Protein AF-A0A5B6YSL6-F1 (afdb_monomer_lite)

Organism: Davidia involucrata (NCBI:txid16924)

Foldseek 3Di:
DVLVVVLVVLLVVLQVLLVLLQPPVSLVVLLPDLCNLLVLLVQQPPRALSSNLSSLSSLLSNLVNDVVSLLSNQVSVSLVSLVVQLVDPHDPSSVVSSVSSCVSSVVVHDPVVPPDDDPPPDPPPDDD

Radius of gyration: 18.67 Å; chains: 1; bounding box: 75×23×36 Å

Structure (mmCIF, N/CA/C/O backbone):
data_AF-A0A5B6YSL6-F1
#
_entry.id   AF-A0A5B6YSL6-F1
#
loop_
_atom_site.group_PDB
_atom_site.id
_atom_site.type_symbol
_atom_site.label_atom_id
_atom_site.label_alt_id
_atom_site.label_comp_id
_atom_site.label_asym_id
_atom_site.label_entity_id
_atom_site.label_seq_id
_atom_site.pdbx_PDB_ins_code
_atom_site.Cartn_x
_atom_site.Cartn_y
_atom_site.Cartn_z
_atom_site.occupancy
_atom_site.B_iso_or_equiv
_atom_site.auth_seq_id
_atom_site.auth_comp_id
_atom_site.auth_asym_id
_atom_site.auth_atom_id
_atom_site.pdbx_PDB_model_num
ATOM 1 N N . ARG A 1 1 ? 12.411 -2.435 22.803 1.00 59.59 1 ARG A N 1
ATOM 2 C CA . ARG A 1 1 ? 13.733 -2.070 22.230 1.00 59.59 1 ARG A CA 1
ATOM 3 C C . ARG A 1 1 ? 13.987 -2.794 20.910 1.00 59.59 1 ARG A C 1
ATOM 5 O O . ARG A 1 1 ? 13.948 -2.109 19.908 1.00 59.59 1 ARG A O 1
ATOM 12 N N . LEU A 1 2 ? 14.179 -4.123 20.851 1.00 63.88 2 LEU A N 1
ATOM 13 C CA .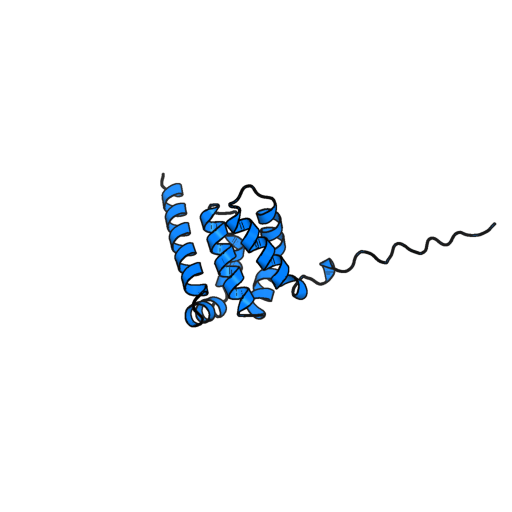 LEU A 1 2 ? 14.409 -4.837 19.571 1.00 63.88 2 LEU A CA 1
ATOM 14 C C . LEU A 1 2 ? 13.249 -4.687 18.566 1.00 63.88 2 LEU A C 1
ATOM 16 O O . LEU A 1 2 ? 13.472 -4.226 17.454 1.00 63.88 2 LEU A O 1
ATOM 20 N N . ALA A 1 3 ? 12.009 -4.937 18.998 1.00 69.38 3 ALA A N 1
ATOM 21 C CA . ALA A 1 3 ? 10.822 -4.776 18.148 1.00 69.38 3 ALA A CA 1
ATOM 22 C C . ALA A 1 3 ? 10.602 -3.331 17.646 1.00 69.38 3 ALA A C 1
ATOM 24 O O . ALA A 1 3 ? 9.990 -3.118 16.604 1.00 69.38 3 ALA A O 1
ATOM 25 N N . ASP A 1 4 ? 11.103 -2.323 18.368 1.00 71.25 4 ASP A N 1
ATOM 26 C CA . ASP A 1 4 ? 10.991 -0.918 17.956 1.00 71.25 4 ASP A CA 1
ATOM 27 C C . ASP A 1 4 ? 11.994 -0.581 16.841 1.00 71.25 4 ASP A C 1
ATOM 29 O O . ASP A 1 4 ? 11.682 0.201 15.941 1.00 71.25 4 ASP A O 1
ATOM 33 N N . PHE A 1 5 ? 13.179 -1.205 16.862 1.00 69.38 5 PHE A N 1
ATOM 34 C CA . PHE A 1 5 ? 14.165 -1.087 15.784 1.00 69.38 5 PHE A CA 1
ATOM 35 C C . PHE A 1 5 ? 13.670 -1.764 14.503 1.00 69.38 5 PHE A C 1
ATOM 37 O O . PHE A 1 5 ? 13.728 -1.150 13.442 1.00 69.38 5 PHE A O 1
ATOM 44 N N . GLU A 1 6 ? 13.079 -2.958 14.611 1.00 79.31 6 GLU A N 1
ATOM 45 C CA . GLU A 1 6 ? 12.487 -3.667 13.467 1.00 79.31 6 GLU A CA 1
ATOM 46 C C . GLU A 1 6 ? 11.358 -2.860 12.807 1.00 79.31 6 GLU A C 1
ATOM 48 O O . GLU A 1 6 ? 11.272 -2.794 11.579 1.00 79.31 6 GLU A O 1
ATOM 53 N N . LYS A 1 7 ? 10.528 -2.170 13.604 1.00 86.31 7 LYS A N 1
ATOM 54 C CA . LYS A 1 7 ? 9.517 -1.236 13.082 1.00 86.31 7 LYS A CA 1
ATOM 55 C C . LYS A 1 7 ? 10.150 -0.070 12.327 1.00 86.31 7 LYS A C 1
ATOM 57 O O . LYS A 1 7 ? 9.699 0.246 11.231 1.00 86.31 7 LYS A O 1
ATOM 62 N N . CYS A 1 8 ? 11.197 0.549 12.875 1.00 90.75 8 CYS A N 1
ATOM 63 C CA . CYS A 1 8 ? 11.896 1.647 12.201 1.00 90.75 8 CYS A CA 1
ATOM 64 C C . CYS A 1 8 ? 12.514 1.208 10.866 1.00 90.75 8 CYS A C 1
ATOM 66 O O . CYS A 1 8 ? 12.485 1.959 9.891 1.00 90.75 8 CYS A O 1
ATOM 68 N N . ASP A 1 9 ? 13.069 0.002 10.804 1.00 93.50 9 ASP A N 1
ATOM 69 C CA . ASP A 1 9 ? 13.676 -0.518 9.580 1.00 93.50 9 ASP A CA 1
ATOM 70 C C . ASP A 1 9 ? 12.617 -0.867 8.534 1.00 93.50 9 ASP A C 1
ATOM 72 O O . ASP A 1 9 ? 12.769 -0.507 7.364 1.00 93.50 9 ASP A O 1
ATOM 76 N N . ALA A 1 10 ? 11.491 -1.448 8.957 1.00 94.12 10 ALA A N 1
ATOM 77 C CA . ALA A 1 10 ? 10.339 -1.653 8.086 1.00 94.12 10 ALA A CA 1
ATOM 78 C C . ALA A 1 10 ? 9.780 -0.324 7.549 1.00 94.12 10 ALA A C 1
ATOM 80 O O . ALA A 1 10 ? 9.485 -0.220 6.359 1.00 94.12 10 ALA A O 1
ATOM 81 N N . GLU A 1 11 ? 9.681 0.716 8.385 1.00 95.50 11 GLU A N 1
ATOM 82 C CA . GLU A 1 11 ? 9.268 2.057 7.955 1.00 95.50 11 GLU A CA 1
ATOM 83 C C . GLU A 1 11 ? 10.194 2.621 6.873 1.00 95.50 11 GLU A C 1
ATOM 85 O O . GLU A 1 11 ? 9.712 3.101 5.848 1.00 95.50 11 GLU A O 1
ATOM 90 N N . ARG A 1 12 ? 11.517 2.538 7.062 1.00 96.81 12 ARG A N 1
ATOM 91 C CA . ARG A 1 12 ? 12.505 3.024 6.080 1.00 96.81 12 ARG A CA 1
ATOM 92 C C . ARG A 1 12 ? 12.455 2.238 4.774 1.00 96.81 12 ARG A C 1
ATOM 94 O O . ARG A 1 12 ? 12.526 2.832 3.694 1.00 96.81 12 ARG A O 1
ATOM 101 N N . ALA A 1 13 ? 12.313 0.917 4.864 1.00 96.94 13 ALA A N 1
ATOM 102 C CA . ALA A 1 13 ? 12.164 0.058 3.699 1.00 96.94 13 ALA A CA 1
ATOM 103 C C . ALA A 1 13 ? 10.899 0.432 2.910 1.00 96.94 13 ALA A C 1
ATOM 105 O O . ALA A 1 13 ? 10.977 0.680 1.708 1.00 96.94 13 ALA A O 1
ATOM 106 N N . LEU A 1 14 ? 9.754 0.569 3.586 1.00 97.50 14 LEU A N 1
ATOM 107 C CA . LEU A 1 14 ? 8.483 0.925 2.949 1.00 97.50 14 LEU A CA 1
ATOM 108 C C . LEU A 1 14 ? 8.489 2.339 2.373 1.00 97.50 14 LEU A C 1
ATOM 110 O O . LEU A 1 14 ? 7.963 2.542 1.281 1.00 97.50 14 LEU A O 1
ATOM 114 N N . ALA A 1 15 ? 9.124 3.298 3.050 1.00 97.81 15 ALA A N 1
ATOM 115 C CA . ALA A 1 15 ? 9.323 4.636 2.505 1.00 97.81 15 ALA A CA 1
ATOM 116 C C . ALA A 1 15 ? 10.090 4.572 1.177 1.00 97.81 15 ALA A C 1
ATOM 118 O O . ALA A 1 15 ? 9.686 5.183 0.191 1.00 97.81 15 ALA A O 1
ATOM 119 N N . THR A 1 16 ? 11.160 3.777 1.119 1.00 98.12 16 THR A N 1
ATOM 120 C CA . THR A 1 16 ? 11.953 3.591 -0.105 1.00 98.12 16 THR A CA 1
ATOM 121 C C . THR A 1 16 ? 11.133 2.922 -1.211 1.00 98.12 16 THR A C 1
ATOM 123 O O . THR A 1 16 ? 11.165 3.375 -2.354 1.00 98.12 16 THR A O 1
ATOM 126 N N . VAL A 1 17 ? 10.344 1.894 -0.880 1.00 97.56 17 VAL A N 1
ATOM 127 C CA . VAL A 1 17 ? 9.432 1.236 -1.830 1.00 97.56 17 VAL A CA 1
ATOM 128 C C . VAL A 1 17 ? 8.407 2.225 -2.389 1.00 97.56 17 VAL A C 1
ATOM 130 O O . VAL A 1 17 ? 8.235 2.281 -3.606 1.00 97.56 17 VAL A O 1
ATOM 133 N N . GLU A 1 18 ? 7.767 3.046 -1.548 1.00 97.75 18 GLU A N 1
ATOM 134 C CA . GLU A 1 18 ? 6.841 4.087 -2.016 1.00 97.75 18 GLU A CA 1
ATOM 135 C C . GLU A 1 18 ? 7.546 5.061 -2.968 1.00 97.75 18 GLU A C 1
ATOM 137 O O . GLU A 1 18 ? 7.020 5.362 -4.040 1.00 97.75 18 GLU A O 1
ATOM 142 N N . LEU A 1 19 ? 8.743 5.541 -2.609 1.00 98.06 19 LEU A N 1
ATOM 143 C CA . LEU A 1 19 ? 9.517 6.453 -3.452 1.00 98.06 19 LEU A CA 1
ATOM 144 C C . LEU A 1 19 ? 9.793 5.854 -4.836 1.00 98.06 19 LEU A C 1
ATOM 146 O O . LEU A 1 19 ? 9.570 6.531 -5.839 1.00 98.06 19 LEU A O 1
ATOM 150 N N . LEU A 1 20 ? 10.227 4.594 -4.891 1.00 97.94 20 LEU A N 1
ATOM 151 C CA . LEU A 1 20 ? 10.511 3.890 -6.141 1.00 97.94 20 LEU A CA 1
ATOM 152 C C . LEU A 1 20 ? 9.243 3.633 -6.965 1.00 97.94 20 LEU A C 1
ATOM 154 O O . LEU A 1 20 ? 9.280 3.774 -8.185 1.00 97.94 20 LEU A O 1
ATOM 158 N N . CYS A 1 21 ? 8.110 3.331 -6.324 1.00 97.38 21 CYS A N 1
ATOM 159 C CA . CYS A 1 21 ? 6.828 3.148 -7.013 1.00 97.38 21 CYS A CA 1
ATOM 160 C C . CYS A 1 21 ? 6.303 4.438 -7.667 1.00 97.38 21 CYS A C 1
ATOM 162 O O . CYS A 1 21 ? 5.470 4.365 -8.565 1.00 97.38 21 CYS A O 1
ATOM 164 N N . ARG A 1 22 ? 6.788 5.622 -7.267 1.00 95.81 22 ARG A N 1
ATOM 165 C CA . ARG A 1 22 ? 6.454 6.893 -7.940 1.00 95.81 22 ARG A CA 1
ATOM 166 C C . ARG A 1 22 ? 7.258 7.136 -9.219 1.00 95.81 22 ARG A C 1
ATOM 168 O O . ARG A 1 22 ? 6.937 8.053 -9.970 1.00 95.81 22 ARG A O 1
ATOM 175 N N . ILE A 1 23 ? 8.293 6.338 -9.471 1.00 97.06 23 ILE A N 1
ATOM 176 C CA . ILE A 1 23 ? 9.096 6.392 -10.694 1.00 97.06 23 ILE A CA 1
ATOM 177 C C . ILE A 1 23 ? 8.542 5.339 -11.664 1.00 97.06 23 ILE A C 1
ATOM 179 O O . ILE A 1 23 ? 8.387 4.193 -11.248 1.00 97.06 23 ILE A O 1
ATOM 183 N N . PRO A 1 24 ? 8.284 5.652 -12.951 1.00 95.06 24 PRO A N 1
ATOM 184 C CA . PRO A 1 24 ? 7.683 4.694 -13.885 1.00 95.06 24 PRO A CA 1
ATOM 185 C C . PRO A 1 24 ? 8.421 3.349 -13.979 1.00 95.06 24 PRO A C 1
ATOM 187 O O . PRO A 1 24 ? 7.788 2.297 -13.949 1.00 95.06 24 PRO A O 1
ATOM 190 N N . SER A 1 25 ? 9.758 3.368 -14.027 1.00 96.19 25 SER A N 1
ATOM 191 C CA . SER A 1 25 ? 10.578 2.150 -14.068 1.00 96.19 25 SER A CA 1
ATOM 192 C C . SER A 1 25 ? 10.507 1.346 -12.768 1.00 96.19 25 SER A C 1
ATOM 194 O O . SER A 1 25 ? 10.364 0.127 -12.813 1.00 96.19 25 SER A O 1
ATOM 196 N N . GLY A 1 26 ? 10.553 2.012 -11.612 1.00 95.19 26 GLY A N 1
ATOM 197 C CA . GLY A 1 26 ? 10.404 1.355 -10.313 1.00 95.19 26 GLY A CA 1
ATOM 198 C C . GLY A 1 26 ? 9.010 0.751 -10.146 1.00 95.19 26 GLY A C 1
ATOM 199 O O . GLY A 1 26 ? 8.882 -0.414 -9.779 1.00 95.19 26 GLY A O 1
ATOM 200 N N . CYS A 1 27 ? 7.973 1.507 -10.506 1.00 96.38 27 CYS A N 1
ATOM 201 C CA . CYS A 1 27 ? 6.588 1.048 -10.511 1.00 96.38 27 CYS A CA 1
ATOM 202 C C . CYS A 1 27 ? 6.410 -0.212 -11.366 1.00 96.38 27 CYS A C 1
ATOM 204 O O . CYS A 1 27 ? 5.821 -1.182 -10.900 1.00 96.38 27 CYS A O 1
ATOM 206 N N . ALA A 1 28 ? 6.984 -0.240 -12.574 1.00 95.62 28 ALA A N 1
ATOM 207 C CA . ALA A 1 28 ? 6.921 -1.404 -13.454 1.00 95.62 28 ALA A CA 1
ATOM 208 C C . ALA A 1 28 ? 7.570 -2.653 -12.830 1.00 95.62 28 ALA A C 1
ATOM 210 O O . ALA A 1 28 ? 6.984 -3.733 -12.880 1.00 95.62 28 ALA A O 1
ATOM 211 N N . VAL A 1 29 ? 8.740 -2.511 -12.195 1.00 96.56 29 VAL A N 1
ATOM 212 C CA . VAL A 1 29 ? 9.426 -3.626 -11.515 1.00 96.56 29 VAL A CA 1
ATOM 213 C C . VAL A 1 29 ? 8.586 -4.169 -10.358 1.00 96.56 29 VAL A C 1
ATOM 215 O O . VAL A 1 29 ? 8.399 -5.379 -10.237 1.00 96.56 29 VAL A O 1
ATOM 218 N N . PHE A 1 30 ? 8.036 -3.284 -9.528 1.00 96.56 30 PHE A N 1
ATOM 219 C CA . PHE A 1 30 ? 7.204 -3.680 -8.394 1.00 96.56 30 PHE A CA 1
ATOM 220 C C . PHE A 1 30 ? 5.870 -4.298 -8.829 1.00 96.56 30 PHE A C 1
ATOM 222 O O . PHE A 1 30 ? 5.447 -5.287 -8.230 1.00 96.56 30 PHE A O 1
ATOM 229 N N . ALA A 1 31 ? 5.241 -3.769 -9.882 1.00 95.44 31 ALA A N 1
ATOM 230 C CA . ALA A 1 31 ? 4.001 -4.299 -10.446 1.00 95.44 31 ALA A CA 1
ATOM 231 C C . ALA A 1 31 ? 4.188 -5.670 -11.117 1.00 95.44 31 ALA A C 1
ATOM 233 O O . ALA A 1 31 ? 3.259 -6.471 -11.120 1.00 95.44 31 ALA A O 1
ATOM 234 N N . ALA A 1 32 ? 5.375 -5.956 -11.662 1.00 95.06 32 ALA A N 1
ATOM 235 C CA . ALA A 1 32 ? 5.690 -7.251 -12.265 1.00 95.06 32 ALA A CA 1
ATOM 236 C C . ALA A 1 32 ? 5.928 -8.363 -11.226 1.00 95.06 32 ALA A C 1
ATOM 238 O O . ALA A 1 32 ? 5.805 -9.546 -11.542 1.00 95.06 32 ALA A O 1
ATOM 239 N N . HIS A 1 33 ? 6.282 -8.008 -9.989 1.00 95.81 33 HIS A N 1
ATOM 240 C CA . HIS A 1 33 ? 6.586 -8.985 -8.951 1.00 95.81 33 HIS A CA 1
ATOM 241 C C . HIS A 1 33 ? 5.315 -9.424 -8.205 1.00 95.81 33 HIS A C 1
ATOM 243 O O . HIS A 1 33 ? 4.713 -8.651 -7.457 1.00 95.81 33 HIS A O 1
ATOM 249 N N . ALA A 1 34 ? 4.947 -10.701 -8.352 1.00 93.06 34 ALA A N 1
ATOM 250 C CA . ALA A 1 34 ? 3.663 -11.263 -7.908 1.00 93.06 34 ALA A CA 1
ATOM 251 C C . ALA A 1 34 ? 3.330 -11.047 -6.418 1.00 93.06 34 ALA A C 1
ATOM 253 O O . ALA A 1 34 ? 2.164 -10.960 -6.044 1.00 93.06 34 ALA A O 1
ATOM 254 N N . LEU A 1 35 ? 4.341 -10.950 -5.548 1.00 95.31 35 LEU A N 1
ATOM 255 C CA . LEU A 1 35 ? 4.127 -10.788 -4.105 1.00 95.31 35 LEU A CA 1
ATOM 256 C C . LEU A 1 35 ? 4.029 -9.332 -3.640 1.00 95.31 35 LEU A C 1
ATOM 258 O O . LEU A 1 35 ? 3.673 -9.104 -2.486 1.00 95.31 35 LEU A O 1
ATOM 262 N N . THR A 1 36 ? 4.331 -8.349 -4.491 1.00 96.81 36 THR A N 1
ATOM 263 C CA . THR A 1 36 ? 4.409 -6.947 -4.054 1.00 96.81 36 THR A CA 1
ATOM 264 C C . THR A 1 36 ? 3.071 -6.449 -3.527 1.00 96.81 36 THR A C 1
ATOM 266 O O . THR A 1 36 ? 2.988 -5.964 -2.400 1.00 96.81 36 THR A O 1
ATOM 269 N N . VAL A 1 37 ? 2.012 -6.581 -4.330 1.00 97.75 37 VAL A N 1
ATOM 270 C CA . VAL A 1 37 ? 0.683 -6.074 -3.971 1.00 97.75 37 VAL A CA 1
ATOM 271 C C . VAL A 1 37 ? 0.120 -6.804 -2.741 1.00 97.75 37 VAL A C 1
ATOM 273 O O . VAL A 1 37 ? -0.208 -6.116 -1.772 1.00 97.75 37 VAL A O 1
ATOM 276 N N . PRO A 1 38 ? 0.086 -8.154 -2.682 1.00 96.81 38 PRO A N 1
ATOM 277 C CA . PRO A 1 38 ? -0.406 -8.865 -1.499 1.00 96.81 38 PRO A CA 1
ATOM 278 C C . PRO A 1 38 ? 0.364 -8.533 -0.216 1.00 96.81 38 PRO A C 1
ATOM 280 O O . PRO A 1 38 ? -0.235 -8.399 0.853 1.00 96.81 38 PRO A O 1
ATOM 283 N N . LEU A 1 39 ? 1.689 -8.366 -0.306 1.00 97.19 39 LEU A N 1
ATOM 284 C CA . LEU A 1 39 ? 2.514 -8.014 0.848 1.00 97.19 39 LEU A CA 1
ATOM 285 C C . LEU A 1 39 ? 2.175 -6.616 1.372 1.00 97.19 39 LEU A C 1
ATOM 287 O O . LEU A 1 39 ? 1.985 -6.447 2.575 1.00 97.19 39 LEU A O 1
ATOM 291 N N . LEU A 1 40 ? 2.063 -5.625 0.482 1.00 97.88 40 LEU A N 1
ATOM 292 C CA . LEU A 1 40 ? 1.708 -4.260 0.869 1.00 97.88 40 LEU A CA 1
ATOM 293 C C . LEU A 1 40 ? 0.316 -4.197 1.509 1.00 97.88 40 LEU A C 1
ATOM 295 O O . LEU A 1 40 ? 0.151 -3.513 2.517 1.00 97.88 40 LEU A O 1
ATOM 299 N N . VAL A 1 41 ? -0.660 -4.949 0.984 1.00 97.81 41 VAL A N 1
ATOM 300 C CA . VAL A 1 41 ? -2.001 -5.051 1.585 1.00 97.81 41 VAL A CA 1
ATOM 301 C C . VAL A 1 41 ? -1.925 -5.642 2.993 1.00 97.81 41 VAL A C 1
ATOM 303 O O . VAL A 1 41 ? -2.520 -5.097 3.919 1.00 97.81 41 VAL A O 1
ATOM 306 N N . LYS A 1 42 ? -1.140 -6.709 3.187 1.00 96.19 42 LYS A N 1
ATOM 307 C CA . LYS A 1 42 ? -0.970 -7.361 4.494 1.00 96.19 42 LYS A CA 1
ATOM 308 C C . LYS A 1 42 ? -0.294 -6.465 5.538 1.00 96.19 42 LYS A C 1
ATOM 310 O O . LYS A 1 42 ? -0.494 -6.687 6.728 1.00 96.19 42 LYS A O 1
ATOM 315 N N . ILE A 1 43 ? 0.514 -5.492 5.119 1.00 95.75 43 ILE A N 1
ATOM 316 C CA . ILE A 1 43 ? 1.248 -4.582 6.014 1.00 95.75 43 ILE A CA 1
ATOM 317 C C . ILE A 1 43 ? 0.356 -3.472 6.591 1.00 95.75 43 ILE A C 1
ATOM 319 O O . ILE A 1 43 ? 0.648 -2.972 7.683 1.00 95.75 43 ILE A O 1
ATOM 323 N N . ILE A 1 44 ? -0.719 -3.088 5.892 1.00 97.12 44 ILE A N 1
ATOM 324 C CA . ILE A 1 44 ? -1.647 -2.040 6.341 1.00 97.12 44 ILE A CA 1
ATOM 325 C C . ILE A 1 44 ? -2.127 -2.350 7.768 1.00 97.12 44 ILE A C 1
ATOM 327 O O . ILE A 1 44 ? -2.579 -3.455 8.054 1.00 97.12 44 ILE A O 1
ATOM 331 N N . LEU A 1 45 ? -1.996 -1.374 8.676 1.00 95.25 45 LEU A N 1
ATOM 332 C CA . LEU A 1 45 ? -2.395 -1.472 10.089 1.00 95.25 45 LEU A CA 1
ATOM 333 C C . LEU A 1 45 ? -1.651 -2.546 10.917 1.00 95.25 45 LEU A C 1
ATOM 335 O O . LEU A 1 45 ? -2.100 -2.882 12.013 1.00 95.25 45 LEU A O 1
ATOM 339 N N . LYS A 1 46 ? -0.522 -3.101 10.441 1.00 95.00 46 LYS A N 1
ATOM 340 C CA . LYS A 1 46 ? 0.223 -4.159 11.165 1.00 95.00 46 LYS A CA 1
ATOM 341 C C . LYS A 1 46 ? 1.522 -3.723 11.834 1.00 95.00 46 LYS A C 1
ATOM 343 O O . LYS A 1 46 ? 1.934 -4.368 12.793 1.00 95.00 46 LYS A O 1
ATOM 348 N N . ILE A 1 47 ? 2.183 -2.680 11.333 1.00 93.25 47 ILE A N 1
ATOM 349 C CA . ILE A 1 47 ? 3.539 -2.307 11.781 1.00 93.25 47 ILE A CA 1
ATOM 350 C C . ILE A 1 47 ? 3.515 -1.006 12.590 1.00 93.25 47 ILE A C 1
ATOM 352 O O . ILE A 1 47 ? 3.818 -1.001 13.785 1.00 93.25 47 ILE A O 1
ATOM 356 N N . SER A 1 48 ? 3.161 0.092 11.926 1.00 95.31 48 SER A N 1
ATOM 357 C CA . SER A 1 48 ? 3.036 1.435 12.494 1.00 95.31 48 SER A CA 1
ATOM 358 C C . SER A 1 48 ? 2.197 2.319 11.568 1.00 95.31 48 SER A C 1
ATOM 360 O O . SER A 1 48 ? 1.929 1.953 10.416 1.00 95.31 48 SER A O 1
ATOM 362 N N . ASP A 1 49 ? 1.818 3.507 12.037 1.00 96.38 49 ASP A N 1
ATOM 363 C CA . ASP A 1 49 ? 1.064 4.466 11.222 1.00 96.38 49 ASP A CA 1
ATOM 364 C C . ASP A 1 49 ? 1.872 4.947 10.013 1.00 96.38 49 ASP A C 1
ATOM 366 O O . ASP A 1 49 ? 1.336 5.071 8.912 1.00 96.38 49 ASP A O 1
ATOM 370 N N . ARG A 1 50 ? 3.184 5.153 10.187 1.00 96.06 50 ARG A N 1
ATOM 371 C CA . ARG A 1 50 ? 4.091 5.546 9.098 1.00 96.06 50 ARG A CA 1
ATOM 372 C C . ARG A 1 50 ? 4.231 4.438 8.065 1.00 96.06 50 ARG A C 1
ATOM 374 O O . ARG A 1 50 ? 4.075 4.694 6.876 1.00 96.06 50 ARG A O 1
ATOM 381 N N . ALA A 1 51 ? 4.463 3.204 8.510 1.00 96.69 51 ALA A N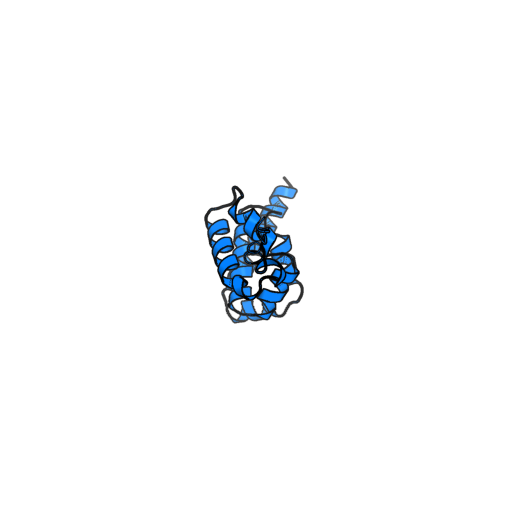 1
ATOM 382 C CA . ALA A 1 51 ? 4.527 2.047 7.622 1.00 96.69 51 ALA A CA 1
ATOM 383 C C . ALA A 1 51 ? 3.220 1.876 6.830 1.00 96.69 51 ALA A C 1
ATOM 385 O O . ALA A 1 51 ? 3.252 1.628 5.626 1.00 96.69 51 ALA A O 1
ATOM 386 N N . THR A 1 52 ? 2.076 2.081 7.487 1.00 97.75 52 THR A N 1
ATOM 387 C CA . THR A 1 52 ? 0.7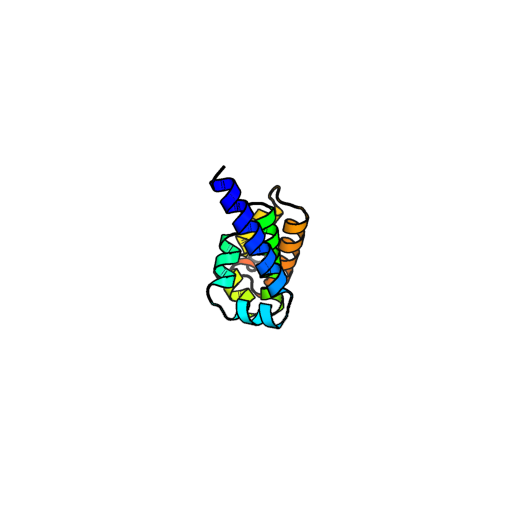56 2.041 6.849 1.00 97.75 52 THR A CA 1
ATOM 388 C C . THR A 1 52 ? 0.596 3.148 5.808 1.00 97.75 52 THR A C 1
ATOM 390 O O . THR A 1 52 ? 0.126 2.894 4.699 1.00 97.75 52 THR A O 1
ATOM 393 N N . GLU A 1 53 ? 1.037 4.368 6.118 1.00 97.94 53 GLU A N 1
ATOM 394 C CA . GLU A 1 53 ? 1.019 5.489 5.180 1.00 97.94 53 GLU A CA 1
ATOM 395 C C . GLU A 1 53 ? 1.873 5.219 3.928 1.00 97.94 53 GLU A C 1
ATOM 397 O O . GLU A 1 53 ? 1.440 5.508 2.804 1.00 97.94 53 GLU A O 1
ATOM 402 N N . TYR A 1 54 ? 3.077 4.671 4.111 1.00 98.38 54 TYR A N 1
ATOM 403 C CA . TYR A 1 54 ? 3.985 4.321 3.018 1.00 98.38 54 TYR A CA 1
ATOM 404 C C . TYR A 1 54 ? 3.422 3.174 2.169 1.00 98.38 54 TYR A C 1
ATOM 406 O O . TYR A 1 54 ? 3.370 3.287 0.944 1.00 98.38 54 TYR A O 1
ATOM 414 N N . ALA A 1 55 ? 2.898 2.119 2.802 1.00 98.19 55 ALA A N 1
ATOM 415 C CA . ALA A 1 55 ? 2.271 0.996 2.106 1.00 98.19 55 ALA A CA 1
ATOM 416 C C . ALA A 1 55 ? 1.055 1.437 1.272 1.00 98.19 55 ALA A C 1
ATOM 418 O O . ALA A 1 55 ? 0.950 1.083 0.096 1.00 98.19 55 ALA A O 1
ATOM 419 N N . ALA A 1 56 ? 0.178 2.277 1.834 1.00 98.31 56 ALA A N 1
ATOM 420 C CA . ALA A 1 56 ? -0.966 2.835 1.112 1.00 98.31 56 ALA A CA 1
ATOM 421 C C . ALA A 1 56 ? -0.534 3.713 -0.077 1.00 98.31 56 ALA A C 1
ATOM 423 O O . ALA A 1 56 ? -1.175 3.701 -1.126 1.00 98.31 56 ALA A O 1
ATOM 424 N N . GLY A 1 57 ? 0.568 4.458 0.061 1.00 98.31 57 GLY A N 1
ATOM 425 C CA . GLY A 1 57 ? 1.125 5.272 -1.024 1.00 98.31 57 GLY A CA 1
ATOM 426 C C . GLY A 1 57 ? 1.718 4.438 -2.162 1.00 98.31 57 GLY A C 1
ATOM 427 O O . GLY A 1 57 ? 1.489 4.738 -3.338 1.00 98.31 57 GLY A O 1
ATOM 428 N N . ALA A 1 58 ? 2.429 3.361 -1.823 1.00 98.38 58 ALA A N 1
ATOM 429 C CA . ALA A 1 58 ? 2.957 2.415 -2.800 1.00 98.38 58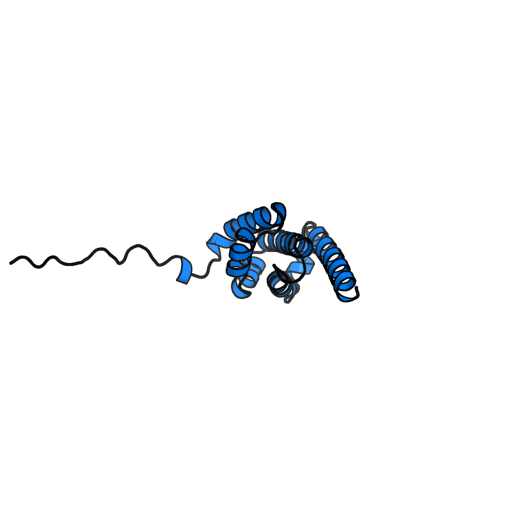 ALA A CA 1
ATOM 430 C C . ALA A 1 58 ? 1.817 1.729 -3.571 1.00 98.38 58 ALA A C 1
ATOM 432 O O . ALA A 1 58 ? 1.817 1.738 -4.801 1.00 98.38 58 ALA A O 1
ATOM 433 N N . LEU A 1 59 ? 0.794 1.232 -2.863 1.00 98.25 59 LEU A N 1
ATOM 434 C CA . LEU A 1 59 ? -0.396 0.638 -3.482 1.00 98.25 59 LEU A CA 1
ATOM 435 C C . LEU A 1 59 ? -1.129 1.617 -4.396 1.00 98.25 59 LEU A C 1
ATOM 437 O O . LEU A 1 59 ? -1.523 1.230 -5.493 1.00 98.25 59 LEU A O 1
ATOM 441 N N . LEU A 1 60 ? -1.278 2.879 -3.983 1.00 98.31 60 LEU A N 1
ATOM 442 C CA . LEU A 1 60 ? -1.897 3.904 -4.820 1.00 98.31 60 LEU A CA 1
ATOM 443 C C . LEU A 1 60 ? -1.134 4.108 -6.130 1.00 98.31 60 LEU A C 1
ATOM 445 O O . LEU A 1 60 ? -1.754 4.193 -7.189 1.00 98.31 60 LEU A O 1
ATOM 449 N N . SER A 1 61 ? 0.198 4.128 -6.074 1.00 98.06 61 SER A N 1
ATOM 450 C CA . SER A 1 61 ? 1.042 4.274 -7.265 1.00 98.06 61 SER A CA 1
ATOM 451 C C . SER A 1 61 ? 0.910 3.065 -8.202 1.00 98.06 61 SER A C 1
ATOM 453 O O . SER A 1 61 ? 0.676 3.236 -9.397 1.00 98.06 61 SER A O 1
ATOM 455 N N . LEU A 1 62 ? 0.965 1.846 -7.654 1.00 97.75 62 LEU A N 1
ATOM 456 C CA . LEU A 1 62 ? 0.842 0.597 -8.416 1.00 97.75 62 LEU A CA 1
ATOM 457 C C . LEU A 1 62 ? -0.544 0.442 -9.059 1.00 97.75 62 LEU A C 1
ATOM 459 O O . LEU A 1 62 ? -0.657 0.166 -10.252 1.00 97.75 62 LEU A O 1
ATOM 463 N N . CYS A 1 63 ? -1.608 0.679 -8.290 1.00 97.25 63 CYS A N 1
ATOM 464 C CA . CYS A 1 63 ? -2.986 0.582 -8.773 1.00 97.25 63 CYS A CA 1
ATOM 465 C C . CYS A 1 63 ? -3.315 1.657 -9.815 1.00 97.25 63 CYS A C 1
ATOM 467 O O . CYS A 1 63 ? -4.158 1.428 -10.680 1.00 97.25 63 CYS A O 1
ATOM 469 N N . SER A 1 64 ? -2.658 2.821 -9.756 1.00 96.25 64 SER A N 1
ATOM 470 C CA . SER A 1 64 ? -2.819 3.868 -10.776 1.00 96.25 64 SER A CA 1
ATOM 471 C C . SER A 1 64 ? -2.150 3.489 -12.099 1.00 96.25 64 SER A C 1
ATOM 473 O O . SER A 1 64 ? -2.606 3.912 -13.156 1.00 96.25 64 SER A O 1
ATOM 475 N N . ALA A 1 65 ? -1.081 2.689 -12.050 1.00 94.56 65 ALA A N 1
ATOM 476 C CA . ALA A 1 65 ? -0.317 2.286 -13.228 1.00 94.56 65 ALA A CA 1
ATOM 477 C C . ALA A 1 65 ? -0.847 1.008 -13.902 1.00 94.56 65 ALA A C 1
ATOM 479 O O . ALA A 1 65 ? -0.666 0.837 -15.106 1.00 94.56 65 ALA A O 1
ATOM 480 N N . SER A 1 66 ? -1.486 0.099 -13.154 1.00 93.50 66 SER A N 1
ATOM 481 C CA . SER A 1 66 ? -1.868 -1.224 -13.660 1.00 93.50 66 SER A CA 1
ATOM 482 C C . SER A 1 66 ? -3.232 -1.688 -13.155 1.00 93.50 66 SER A C 1
ATOM 484 O O . SER A 1 66 ? -3.455 -1.843 -11.954 1.00 93.50 66 SER A O 1
ATOM 486 N N . LYS A 1 67 ? -4.127 -2.030 -14.096 1.00 93.94 67 LYS A N 1
ATOM 487 C CA . LYS A 1 67 ? -5.401 -2.706 -13.791 1.00 93.94 67 LYS A CA 1
ATOM 488 C C . LYS A 1 67 ? -5.190 -4.086 -13.169 1.00 93.94 67 LYS A C 1
ATOM 490 O O . LYS A 1 67 ? -6.017 -4.523 -12.378 1.00 93.94 67 LYS A O 1
ATOM 495 N N . GLN A 1 68 ? -4.093 -4.771 -13.500 1.00 94.19 68 GLN A N 1
ATOM 496 C CA . GLN A 1 68 ? -3.792 -6.056 -12.873 1.00 94.19 68 GLN A CA 1
ATOM 497 C C . GLN A 1 68 ? -3.489 -5.869 -11.384 1.00 94.19 68 GLN A C 1
ATOM 499 O O . GLN A 1 68 ? -4.055 -6.577 -10.562 1.00 94.19 68 GLN A O 1
ATOM 504 N N . SER A 1 69 ? -2.723 -4.833 -11.025 1.00 96.50 69 SER A N 1
ATOM 505 C CA . SER A 1 69 ? -2.459 -4.508 -9.620 1.00 96.50 69 SER A CA 1
ATOM 506 C C . SER A 1 69 ? -3.732 -4.150 -8.845 1.00 96.50 69 SER A C 1
ATOM 508 O O . SER A 1 69 ? -3.817 -4.464 -7.663 1.00 96.50 69 SER A O 1
ATOM 510 N N . GLN A 1 70 ? -4.739 -3.551 -9.496 1.00 96.69 70 GLN A N 1
ATOM 511 C CA . GLN A 1 70 ? -6.054 -3.327 -8.879 1.00 96.69 70 GLN A CA 1
ATOM 512 C C . GLN A 1 70 ? -6.753 -4.650 -8.539 1.00 96.69 70 GLN A C 1
ATOM 514 O O . GLN A 1 70 ? -7.207 -4.826 -7.410 1.00 96.69 70 GLN A O 1
ATOM 519 N N . ARG A 1 71 ? -6.789 -5.599 -9.485 1.00 94.75 71 ARG A N 1
ATOM 520 C CA . ARG A 1 71 ? -7.371 -6.934 -9.267 1.00 94.75 71 ARG A CA 1
ATOM 521 C C . ARG A 1 71 ? -6.640 -7.697 -8.171 1.00 94.75 71 ARG A C 1
ATOM 523 O O . ARG A 1 71 ? -7.288 -8.242 -7.285 1.00 94.75 71 ARG A O 1
ATOM 530 N N . ASP A 1 72 ? -5.310 -7.680 -8.196 1.00 95.75 72 ASP A N 1
ATOM 531 C CA . ASP A 1 72 ? -4.484 -8.351 -7.191 1.00 95.75 72 ASP A CA 1
ATOM 532 C C . ASP A 1 72 ? -4.720 -7.754 -5.796 1.00 95.75 72 ASP A C 1
ATOM 534 O O . ASP A 1 72 ? -4.801 -8.482 -4.808 1.00 95.75 72 ASP A O 1
ATOM 538 N N . ALA A 1 73 ? -4.886 -6.429 -5.703 1.00 97.19 73 ALA A N 1
ATOM 539 C CA . ALA A 1 73 ? -5.176 -5.756 -4.442 1.00 97.19 73 ALA A CA 1
ATOM 540 C C . ALA A 1 73 ? -6.566 -6.138 -3.909 1.00 97.19 73 ALA A C 1
ATOM 542 O O . ALA A 1 73 ? -6.711 -6.442 -2.724 1.00 97.19 73 ALA A O 1
ATOM 543 N N . VAL A 1 74 ? -7.584 -6.160 -4.775 1.00 96.31 74 VAL A N 1
ATOM 544 C CA . VAL A 1 74 ? -8.946 -6.575 -4.403 1.00 96.31 74 VAL A CA 1
ATOM 545 C C . VAL A 1 74 ? -8.967 -8.037 -3.962 1.00 96.31 74 VAL A C 1
ATOM 547 O O . VAL A 1 74 ? -9.486 -8.325 -2.885 1.00 96.31 74 VAL A O 1
ATOM 550 N N . ALA A 1 75 ? -8.326 -8.934 -4.713 1.00 94.62 75 ALA A N 1
ATOM 551 C CA . ALA A 1 75 ? -8.199 -10.346 -4.354 1.00 94.62 75 ALA A CA 1
ATOM 552 C C . ALA A 1 75 ? -7.453 -10.552 -3.022 1.00 94.62 75 ALA A C 1
ATOM 554 O O . ALA A 1 75 ? -7.781 -11.458 -2.260 1.00 94.62 75 ALA A O 1
ATOM 555 N N . ALA A 1 76 ? -6.489 -9.683 -2.702 1.00 96.06 76 ALA A N 1
ATOM 556 C CA . ALA A 1 76 ? -5.785 -9.683 -1.421 1.00 96.06 76 ALA A CA 1
ATOM 557 C C . ALA A 1 76 ? -6.591 -9.064 -0.256 1.00 96.06 76 ALA A C 1
ATOM 559 O O . ALA A 1 76 ? -6.087 -9.004 0.866 1.00 96.06 76 ALA A O 1
ATOM 560 N N . GLY A 1 77 ? -7.821 -8.591 -0.489 1.00 95.62 77 GLY A N 1
ATOM 561 C CA . GLY A 1 77 ? -8.686 -8.025 0.551 1.00 95.62 77 GLY A CA 1
ATOM 562 C C . GLY A 1 77 ? -8.376 -6.568 0.907 1.00 95.62 77 GLY A C 1
ATOM 563 O O . GLY A 1 77 ? -8.625 -6.139 2.037 1.00 95.62 77 GLY A O 1
ATOM 564 N N . VAL A 1 78 ? -7.836 -5.783 -0.035 1.00 97.31 78 VAL A N 1
ATOM 565 C CA . VAL A 1 78 ? -7.462 -4.380 0.217 1.00 97.31 78 VAL A CA 1
ATOM 566 C C . VAL A 1 78 ? -8.647 -3.520 0.667 1.00 97.31 78 VAL A C 1
ATOM 568 O O . VAL A 1 78 ? -8.468 -2.638 1.498 1.00 97.31 78 VAL A O 1
ATOM 571 N N . LEU A 1 79 ? -9.864 -3.785 0.180 1.00 96.62 79 LEU A N 1
ATOM 572 C CA . LEU A 1 79 ? -11.039 -2.952 0.465 1.00 96.62 79 LEU A CA 1
ATOM 573 C C . LEU A 1 79 ? -11.338 -2.881 1.965 1.00 96.62 79 LEU A C 1
ATOM 575 O O . LEU A 1 79 ? -11.439 -1.789 2.523 1.00 96.62 79 LEU A O 1
ATOM 579 N N . THR A 1 80 ? -11.383 -4.034 2.634 1.00 95.44 80 THR A N 1
ATOM 580 C CA . THR A 1 80 ? -11.595 -4.110 4.084 1.00 95.44 80 THR A CA 1
ATOM 581 C C . THR A 1 80 ? -10.480 -3.394 4.845 1.00 95.44 80 THR A C 1
ATOM 583 O O . THR A 1 80 ? -10.761 -2.642 5.775 1.00 95.44 80 THR A O 1
ATOM 586 N N . GLN A 1 81 ? -9.218 -3.561 4.430 1.00 97.50 81 GLN A N 1
ATOM 587 C CA . GLN A 1 81 ? -8.083 -2.887 5.072 1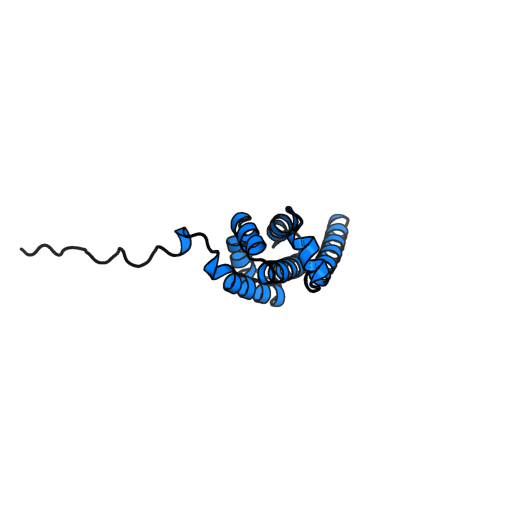.00 97.50 81 GLN A CA 1
ATOM 588 C C . GLN A 1 81 ? -8.164 -1.360 4.944 1.00 97.50 81 GLN A C 1
ATOM 590 O O . GLN A 1 81 ? -7.896 -0.646 5.908 1.00 97.50 81 GLN A O 1
ATOM 595 N N . LEU A 1 82 ? -8.564 -0.843 3.779 1.00 97.81 82 LEU A N 1
ATOM 596 C CA . LEU A 1 82 ? -8.689 0.598 3.554 1.00 97.81 82 LEU A CA 1
ATOM 597 C C . LEU A 1 82 ? -9.866 1.209 4.314 1.00 97.81 82 LEU A C 1
ATOM 599 O O . LEU A 1 82 ? -9.727 2.310 4.838 1.00 97.81 82 LEU A O 1
ATOM 603 N N . LEU A 1 83 ? -11.001 0.511 4.407 1.00 97.44 83 LEU A N 1
ATOM 604 C CA . LEU A 1 83 ? -12.144 0.968 5.203 1.00 97.44 83 LEU A CA 1
ATOM 605 C C . LEU A 1 83 ? -11.779 1.071 6.688 1.00 97.44 83 LEU A C 1
ATOM 607 O O . LEU A 1 83 ? -12.037 2.102 7.309 1.00 97.44 83 LEU A O 1
ATOM 611 N N . LEU A 1 84 ? -11.097 0.055 7.226 1.00 97.81 84 LEU A N 1
ATOM 612 C CA . LEU A 1 84 ? -10.573 0.086 8.593 1.00 97.81 84 LEU A CA 1
ATOM 613 C C . LEU A 1 84 ? -9.552 1.214 8.785 1.00 97.81 84 LEU A C 1
ATOM 615 O O . LEU A 1 84 ? -9.586 1.903 9.799 1.00 97.81 84 LEU A O 1
ATOM 619 N N . LEU A 1 85 ? -8.678 1.449 7.801 1.00 97.88 85 LEU A N 1
ATOM 620 C CA . LEU A 1 85 ? -7.694 2.533 7.850 1.00 97.88 85 LEU A CA 1
ATOM 621 C C . LEU A 1 85 ? -8.349 3.922 7.870 1.00 97.88 85 LEU A C 1
ATOM 623 O O . LEU A 1 85 ? -7.855 4.824 8.536 1.00 97.88 85 LEU A O 1
ATOM 627 N N . VAL A 1 86 ? -9.463 4.122 7.166 1.00 97.88 86 VAL A N 1
ATOM 628 C CA . VAL A 1 86 ? -10.191 5.401 7.209 1.00 97.88 86 VAL A CA 1
ATOM 629 C C . VAL A 1 86 ? -10.814 5.650 8.587 1.00 97.88 86 VAL A C 1
ATOM 631 O O . VAL A 1 86 ? -10.888 6.800 9.017 1.00 97.88 86 VAL A O 1
ATOM 634 N N . GLN A 1 87 ? -11.232 4.587 9.276 1.00 96.88 87 GLN A N 1
ATOM 635 C CA . GLN A 1 87 ? -11.879 4.647 10.590 1.00 96.88 87 GLN A CA 1
ATOM 636 C C . GLN A 1 87 ? -10.899 4.616 11.772 1.00 96.88 87 GLN A C 1
ATOM 638 O O . GLN A 1 87 ? -11.318 4.833 12.904 1.00 96.88 87 GLN A O 1
ATOM 643 N N . SER A 1 88 ? -9.617 4.332 11.536 1.00 95.88 88 SER A N 1
ATOM 644 C CA . SER A 1 88 ? -8.614 4.231 12.597 1.00 95.88 88 SER A CA 1
ATOM 645 C C . SER A 1 88 ? -8.106 5.600 13.065 1.00 95.88 88 SER A C 1
ATOM 647 O O . SER A 1 88 ? -8.394 6.636 12.467 1.00 95.88 88 SER A O 1
ATOM 649 N N . ASP A 1 89 ? -7.262 5.605 14.096 1.00 95.12 89 ASP A N 1
ATOM 650 C CA . ASP A 1 89 ? -6.537 6.796 14.563 1.00 95.12 89 ASP A CA 1
ATOM 651 C C . ASP A 1 89 ? -5.190 7.012 13.839 1.00 95.12 89 ASP A C 1
ATOM 653 O O . ASP A 1 89 ? -4.340 7.769 14.305 1.00 95.12 89 ASP A O 1
ATOM 657 N N . CYS A 1 90 ? -4.975 6.365 12.683 1.00 95.44 90 CYS A N 1
ATOM 658 C CA . CYS A 1 90 ? -3.770 6.573 11.871 1.00 95.44 90 CYS A CA 1
ATOM 659 C C . CYS A 1 90 ? -3.666 8.015 11.340 1.00 95.44 90 CYS A C 1
ATOM 661 O O . CYS A 1 90 ? -4.612 8.805 11.391 1.00 95.44 90 CYS A O 1
ATOM 663 N N . THR A 1 91 ? -2.513 8.353 10.747 1.00 96.12 91 THR A N 1
ATOM 664 C CA . THR A 1 91 ? -2.266 9.700 10.212 1.00 96.12 91 THR A CA 1
ATOM 665 C C . THR A 1 91 ? -3.323 10.127 9.187 1.00 96.12 91 THR A C 1
ATOM 667 O O . THR A 1 91 ? -3.753 9.352 8.329 1.00 96.12 91 THR A O 1
ATOM 670 N N . GLU A 1 92 ? -3.673 11.415 9.192 1.00 97.56 92 GLU A N 1
ATOM 671 C CA . GLU A 1 92 ? -4.578 12.009 8.194 1.00 97.56 92 GLU A CA 1
ATOM 672 C C . GLU A 1 92 ? -4.108 11.774 6.754 1.00 97.56 92 GLU A C 1
ATOM 674 O O . GLU A 1 92 ? -4.899 11.619 5.822 1.00 97.56 92 GLU A O 1
ATOM 679 N N . ARG A 1 93 ? -2.791 11.703 6.552 1.00 97.19 93 ARG A N 1
ATOM 680 C CA . ARG A 1 93 ? -2.199 11.417 5.248 1.00 97.19 93 ARG A CA 1
ATOM 681 C C . ARG A 1 93 ? -2.440 9.970 4.814 1.00 97.19 93 ARG A C 1
ATOM 683 O O . ARG A 1 93 ? -2.745 9.755 3.640 1.00 97.19 93 ARG A O 1
ATOM 690 N N . ALA A 1 94 ? -2.374 9.004 5.731 1.00 97.62 94 ALA A N 1
ATOM 691 C CA . ALA A 1 94 ? -2.736 7.617 5.450 1.00 97.62 94 ALA A CA 1
ATOM 692 C C . ALA A 1 94 ? -4.226 7.496 5.090 1.00 97.62 94 ALA A C 1
ATOM 694 O O . ALA A 1 94 ? -4.560 6.887 4.072 1.00 97.62 94 ALA A O 1
ATOM 695 N N . LYS A 1 95 ? -5.109 8.167 5.842 1.00 98.38 95 LYS A N 1
ATOM 696 C CA . LYS A 1 95 ? -6.558 8.194 5.569 1.00 98.38 95 LYS A CA 1
ATOM 697 C C . LYS A 1 95 ? -6.884 8.767 4.189 1.00 98.38 95 LYS A C 1
ATOM 699 O O . LYS A 1 95 ? -7.634 8.158 3.429 1.00 98.38 95 LYS A O 1
ATOM 704 N N . ARG A 1 96 ? -6.272 9.895 3.807 1.00 98.50 96 ARG A N 1
ATOM 705 C CA . ARG A 1 96 ? -6.457 10.505 2.471 1.00 98.50 96 ARG A CA 1
ATOM 706 C C . ARG A 1 96 ? -6.006 9.583 1.338 1.00 98.50 96 ARG A C 1
ATOM 708 O O . ARG A 1 96 ? -6.703 9.464 0.327 1.00 98.50 96 ARG A O 1
ATOM 715 N N . LYS A 1 97 ? -4.860 8.911 1.496 1.00 98.25 97 LYS A N 1
ATOM 716 C CA . LYS A 1 97 ? -4.386 7.902 0.534 1.00 98.25 97 LYS A CA 1
ATOM 717 C C . LYS A 1 97 ? -5.386 6.750 0.417 1.00 98.25 97 LYS A C 1
ATOM 719 O O . LYS A 1 97 ? -5.735 6.374 -0.698 1.00 98.25 97 LYS A O 1
ATOM 724 N N . ALA A 1 98 ? -5.907 6.259 1.542 1.00 98.25 98 ALA A N 1
ATOM 725 C CA . ALA A 1 98 ? -6.890 5.181 1.565 1.00 98.25 98 ALA A CA 1
ATOM 726 C C . ALA A 1 98 ? -8.193 5.553 0.847 1.00 98.25 98 ALA A C 1
ATOM 728 O O . ALA A 1 98 ? -8.655 4.811 -0.013 1.00 98.25 98 ALA A O 1
ATOM 729 N N . GLN A 1 99 ? -8.738 6.740 1.120 1.00 98.31 99 GLN A N 1
ATOM 730 C CA . GLN A 1 99 ? -9.924 7.261 0.431 1.00 98.31 99 GLN A CA 1
ATOM 731 C C . GLN A 1 99 ? -9.704 7.404 -1.080 1.00 98.31 99 GLN A C 1
ATOM 733 O O . GLN A 1 99 ? -10.599 7.117 -1.872 1.00 98.31 99 GLN A O 1
ATOM 738 N N . THR A 1 100 ? -8.514 7.846 -1.489 1.00 98.25 100 THR A N 1
ATOM 739 C CA . THR A 1 100 ? -8.163 7.978 -2.911 1.00 98.25 100 THR A CA 1
ATOM 740 C C . THR A 1 100 ? -8.084 6.607 -3.579 1.00 98.25 100 THR A C 1
ATOM 742 O O . THR A 1 100 ? -8.617 6.423 -4.671 1.00 98.25 100 THR A O 1
ATOM 745 N N . LEU A 1 101 ? -7.484 5.629 -2.900 1.00 97.75 101 LEU A N 1
ATOM 746 C CA . LEU A 1 101 ? -7.372 4.262 -3.393 1.00 97.75 101 LEU A CA 1
ATOM 747 C C . LEU A 1 101 ? -8.739 3.563 -3.472 1.00 97.75 101 LEU A C 1
ATOM 749 O O . LEU A 1 101 ? -9.021 2.908 -4.468 1.00 97.75 101 LEU A O 1
ATOM 753 N N . LEU A 1 102 ? -9.628 3.770 -2.495 1.00 97.56 102 LEU A N 1
ATOM 754 C CA . LEU A 1 102 ? -11.012 3.280 -2.547 1.00 97.56 102 LEU A CA 1
ATOM 755 C C . LEU A 1 102 ? -11.764 3.818 -3.771 1.00 97.56 102 LEU A C 1
ATOM 757 O O . LEU A 1 102 ? -12.438 3.054 -4.456 1.00 97.56 102 LEU A O 1
ATOM 761 N N . LYS A 1 103 ? -11.612 5.114 -4.082 1.00 96.56 103 LYS A N 1
ATOM 762 C CA . LYS A 1 103 ? -12.211 5.725 -5.281 1.00 96.56 103 LYS A CA 1
ATOM 763 C C . LYS A 1 103 ? -11.646 5.133 -6.570 1.00 96.56 103 LYS A C 1
ATOM 765 O O . LYS A 1 103 ? -12.407 4.878 -7.495 1.00 96.56 103 LYS A O 1
ATOM 770 N N . LEU A 1 104 ? -10.331 4.913 -6.622 1.00 96.69 104 LEU A N 1
ATOM 771 C CA . LEU A 1 104 ? -9.655 4.321 -7.779 1.00 96.69 104 LEU A CA 1
ATOM 772 C C . LEU A 1 104 ? -10.113 2.880 -8.041 1.00 96.69 104 LEU A C 1
ATOM 774 O O . LEU A 1 104 ? -10.250 2.481 -9.191 1.00 96.69 104 LEU A O 1
ATOM 778 N N . LEU A 1 105 ? -10.350 2.108 -6.979 1.00 95.38 105 LEU A N 1
ATOM 779 C CA . LEU A 1 105 ? -10.719 0.697 -7.069 1.00 95.38 105 LEU A CA 1
ATOM 780 C C . LEU A 1 105 ? -12.211 0.456 -7.303 1.00 95.38 105 LEU A C 1
ATOM 782 O O . LEU A 1 105 ? -12.588 -0.702 -7.434 1.00 95.38 105 LEU A O 1
ATOM 786 N N . ARG A 1 106 ? -13.055 1.495 -7.359 1.00 91.69 106 ARG A N 1
ATOM 787 C CA . ARG A 1 106 ? -14.520 1.362 -7.440 1.00 91.69 106 ARG A CA 1
ATOM 788 C C . ARG A 1 106 ? -14.977 0.390 -8.531 1.00 91.69 106 ARG A C 1
ATOM 790 O O . ARG A 1 106 ? -15.828 -0.449 -8.276 1.00 91.69 106 ARG A O 1
ATOM 797 N N . ASP A 1 107 ? -14.373 0.470 -9.711 1.00 86.94 107 ASP A N 1
ATOM 798 C CA . ASP A 1 107 ? -14.763 -0.354 -10.863 1.00 86.94 107 ASP A CA 1
ATOM 799 C C . ASP A 1 107 ? -14.191 -1.788 -10.790 1.00 86.94 107 ASP A C 1
ATOM 801 O O . ASP A 1 107 ? -14.487 -2.626 -11.634 1.00 86.94 107 ASP A O 1
ATOM 805 N N . SER A 1 108 ? -13.343 -2.064 -9.794 1.00 87.25 108 SER A N 1
ATOM 806 C CA . SER A 1 108 ? -12.764 -3.381 -9.501 1.00 87.25 108 SER A CA 1
ATOM 807 C C . SER A 1 108 ? -13.349 -4.013 -8.233 1.00 87.25 108 SER A C 1
ATOM 809 O O . SER A 1 108 ? -12.841 -5.043 -7.794 1.00 87.25 108 SER A O 1
ATOM 811 N N . TRP A 1 109 ? -14.361 -3.403 -7.602 1.00 85.62 109 TRP A N 1
ATOM 812 C CA . TRP A 1 109 ? -15.014 -4.003 -6.436 1.00 85.62 109 TRP A CA 1
ATOM 813 C C . TRP A 1 109 ? -15.649 -5.352 -6.805 1.00 85.62 109 TRP A C 1
ATOM 815 O O . TRP A 1 109 ? -16.133 -5.508 -7.925 1.00 85.62 109 TRP A O 1
ATOM 825 N N . PRO A 1 110 ? -15.651 -6.331 -5.883 1.00 77.56 110 PRO A N 1
ATOM 826 C CA . PRO A 1 110 ? -16.316 -7.604 -6.128 1.00 77.56 110 PRO A CA 1
ATOM 827 C C . PRO A 1 110 ? -17.815 -7.371 -6.373 1.00 77.56 110 PRO A C 1
ATOM 829 O O . PRO A 1 110 ? -18.437 -6.590 -5.649 1.00 77.56 110 PRO A O 1
ATOM 832 N N . GLU A 1 111 ? -18.378 -8.023 -7.395 1.00 68.19 111 GLU A N 1
ATOM 833 C CA . GLU A 1 111 ? -19.742 -7.777 -7.905 1.00 68.19 111 GLU A CA 1
ATOM 834 C C . GLU A 1 111 ? -20.839 -7.921 -6.830 1.00 68.19 111 GLU A C 1
ATOM 836 O O . GLU A 1 111 ? -21.812 -7.165 -6.848 1.00 68.19 111 GLU A O 1
ATOM 841 N N . ASP A 1 112 ? -20.625 -8.757 -5.808 1.00 59.25 112 ASP A N 1
ATOM 842 C CA . ASP A 1 112 ? -21.532 -8.929 -4.657 1.00 59.25 112 ASP A CA 1
ATOM 843 C C . ASP A 1 112 ? -21.691 -7.664 -3.780 1.00 59.25 112 ASP A C 1
ATOM 845 O O . ASP A 1 112 ? -22.516 -7.626 -2.870 1.00 59.25 112 ASP A O 1
ATOM 849 N N . SER A 1 113 ? -20.906 -6.611 -4.029 1.00 55.19 113 SER A N 1
ATOM 850 C CA . SER A 1 113 ? -20.907 -5.369 -3.236 1.00 55.19 113 SER A CA 1
ATOM 851 C C . SER A 1 113 ? -21.868 -4.294 -3.760 1.00 55.19 113 SER A C 1
ATOM 853 O O . SER A 1 113 ? -22.054 -3.280 -3.089 1.00 55.19 113 SER A O 1
ATOM 855 N N . ILE A 1 114 ? -22.412 -4.457 -4.974 1.00 55.25 114 ILE A N 1
ATOM 856 C CA . ILE A 1 114 ? -23.218 -3.432 -5.673 1.00 55.25 114 ILE A CA 1
ATOM 857 C C . ILE A 1 114 ? -24.701 -3.841 -5.772 1.00 55.25 114 ILE A C 1
ATOM 859 O O . ILE A 1 114 ? -25.571 -2.981 -5.905 1.00 55.25 114 ILE A O 1
ATOM 863 N N . ALA A 1 115 ? -25.018 -5.130 -5.636 1.00 52.16 115 ALA A N 1
ATOM 864 C CA . ALA A 1 115 ? -26.382 -5.646 -5.701 1.00 52.16 115 ALA A CA 1
ATOM 865 C C . ALA A 1 115 ? -27.064 -5.641 -4.321 1.00 52.16 115 ALA A C 1
ATOM 867 O O . ALA A 1 115 ? -27.182 -6.681 -3.684 1.00 52.16 115 ALA A O 1
ATOM 868 N N . ASN A 1 116 ? -27.502 -4.476 -3.829 1.00 50.75 116 ASN A N 1
ATOM 869 C CA . ASN A 1 116 ? -28.537 -4.440 -2.788 1.00 50.75 116 ASN A CA 1
ATOM 870 C C . ASN A 1 116 ? -29.224 -3.064 -2.717 1.00 50.75 116 ASN A C 1
ATOM 872 O O . ASN A 1 116 ? -28.749 -2.165 -2.024 1.00 50.75 116 ASN A O 1
ATOM 876 N N . SER A 1 117 ? -30.338 -2.890 -3.435 1.00 53.78 117 SER A N 1
ATOM 877 C CA . SER A 1 117 ? -31.278 -1.779 -3.188 1.00 53.78 117 SER A CA 1
ATOM 878 C C . SER A 1 117 ? -32.681 -1.988 -3.782 1.00 53.78 117 SER A C 1
ATOM 880 O O . SER A 1 117 ? -33.625 -1.402 -3.258 1.00 53.78 117 SER A O 1
ATOM 882 N N . ASP A 1 118 ? -32.868 -2.812 -4.821 1.00 53.31 118 ASP A N 1
ATOM 883 C CA . ASP A 1 118 ? -34.105 -2.717 -5.627 1.00 53.31 118 ASP A CA 1
ATOM 884 C C . ASP A 1 118 ? -35.179 -3.796 -5.356 1.00 53.31 118 ASP A C 1
ATOM 886 O O . ASP A 1 118 ? -36.290 -3.681 -5.866 1.00 53.31 118 ASP A O 1
ATOM 890 N N . ASP A 1 119 ? -34.934 -4.783 -4.486 1.00 54.25 119 ASP A N 1
ATOM 891 C CA . ASP A 1 119 ? -35.855 -5.927 -4.290 1.00 54.25 119 ASP A CA 1
ATOM 892 C C . ASP A 1 119 ? -36.931 -5.753 -3.191 1.00 54.25 119 ASP A C 1
ATOM 894 O O . ASP A 1 119 ? -37.640 -6.700 -2.856 1.00 54.25 119 ASP A O 1
ATOM 898 N N . PHE A 1 120 ? -37.121 -4.555 -2.624 1.00 55.22 120 PHE A N 1
ATOM 899 C CA . PHE A 1 120 ? -38.124 -4.335 -1.559 1.00 55.22 120 PHE A CA 1
ATOM 900 C C . PHE A 1 120 ? -39.500 -3.822 -2.025 1.00 55.22 120 PHE A C 1
ATOM 902 O O . PHE A 1 120 ? -40.354 -3.530 -1.187 1.00 55.22 120 PHE A O 1
ATOM 909 N N . ALA A 1 121 ? -39.764 -3.730 -3.330 1.00 58.66 121 ALA A N 1
ATOM 910 C CA . ALA A 1 121 ? -41.016 -3.174 -3.850 1.00 58.66 121 ALA A CA 1
ATOM 911 C C . ALA A 1 121 ? -41.903 -4.210 -4.564 1.00 58.66 121 ALA A C 1
ATOM 913 O O . ALA A 1 121 ? -42.134 -4.094 -5.761 1.00 58.66 121 ALA A O 1
ATOM 914 N N . CYS A 1 122 ? -42.450 -5.188 -3.833 1.00 58.09 122 CYS A N 1
ATOM 915 C CA . CYS A 1 122 ? -43.762 -5.767 -4.165 1.00 58.09 122 CYS A CA 1
ATOM 916 C C . CYS A 1 122 ? -44.333 -6.577 -2.986 1.00 58.09 122 CYS A C 1
ATOM 918 O O . CYS A 1 122 ? -44.322 -7.806 -2.980 1.00 58.09 122 CYS A O 1
ATOM 920 N N . SER A 1 123 ? -44.823 -5.898 -1.948 1.00 55.31 123 SER A N 1
ATOM 921 C CA . SER A 1 123 ? -45.870 -6.492 -1.118 1.00 55.31 123 SER A CA 1
ATOM 922 C C . SER A 1 123 ? -47.205 -6.221 -1.805 1.00 55.31 123 SER A C 1
ATOM 924 O O . SER A 1 123 ? -47.763 -5.129 -1.697 1.00 55.31 123 SER A O 1
ATOM 926 N N . ASP A 1 124 ? -47.696 -7.214 -2.544 1.00 55.97 124 ASP A N 1
ATOM 927 C CA . ASP A 1 124 ? -49.062 -7.233 -3.055 1.00 55.97 124 ASP A CA 1
ATOM 928 C C . ASP A 1 124 ? -50.040 -7.063 -1.882 1.00 55.97 124 ASP A C 1
ATOM 930 O O . ASP A 1 124 ? -50.229 -7.956 -1.050 1.00 55.97 124 ASP A O 1
ATOM 934 N N . ILE A 1 125 ? -50.659 -5.885 -1.792 1.00 61.97 125 ILE A N 1
ATOM 935 C CA . ILE A 1 125 ? -51.819 -5.662 -0.933 1.00 61.97 125 ILE A CA 1
ATOM 936 C C . ILE A 1 125 ? -52.977 -6.421 -1.581 1.00 61.97 125 ILE A C 1
ATOM 938 O O . ILE A 1 125 ? -53.529 -5.987 -2.590 1.00 61.97 125 ILE A O 1
ATOM 942 N N . VAL A 1 126 ? -53.333 -7.564 -0.998 1.00 55.25 126 VAL A N 1
ATOM 943 C CA . VAL A 1 126 ? -54.532 -8.324 -1.366 1.00 55.25 126 VAL A CA 1
ATOM 944 C C . VAL A 1 126 ? -55.764 -7.472 -1.022 1.00 55.25 126 VAL A C 1
ATOM 946 O O . VAL A 1 126 ? -55.935 -7.132 0.152 1.00 55.25 126 VAL A O 1
ATOM 949 N N . PRO A 1 127 ? -56.625 -7.100 -1.988 1.00 63.75 127 PRO A N 1
ATOM 950 C CA . PRO A 1 127 ? -57.880 -6.437 -1.674 1.00 63.75 127 PRO A CA 1
ATOM 951 C C . PRO A 1 127 ? -58.913 -7.469 -1.193 1.00 63.75 127 PRO A C 1
ATOM 953 O O . PRO A 1 127 ? -59.022 -8.553 -1.769 1.00 63.75 127 PRO A O 1
ATOM 956 N N . PHE A 1 128 ? -59.640 -7.113 -0.130 1.00 59.38 128 PHE A N 1
ATOM 957 C CA . PHE A 1 128 ? -60.836 -7.810 0.361 1.00 59.38 128 PHE A CA 1
ATOM 958 C C . PHE A 1 128 ? -62.050 -7.545 -0.533 1.00 59.38 128 PHE A C 1
ATOM 960 O O . PHE A 1 128 ? -62.166 -6.402 -1.035 1.00 59.38 128 PHE A O 1
#

Secondary structure (DSSP, 8-st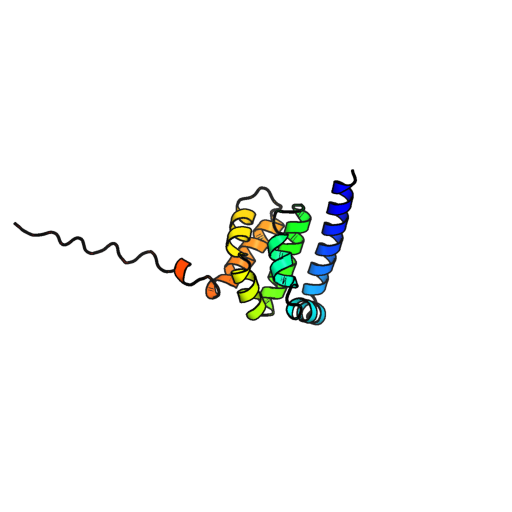ate):
-HHHHHHHHHHHHHHHHHHHHTSHHHHHHHHHSTTHHHHHHHHTTTS-HHHHHHHHHHHHHHHHH-HHHHHHHHHTTHHHHHHHHHHSSS-HHHHHHHHHHHHHTGGGS-GGGT--SSTT--------

Sequence (128 aa):
RLADFEKCDAERALATVELLCRIPSGCAVFAAHALTVPLLVKIILKISDRATEYAAGALLSLCSASKQSQRDAVAAGVLTQLLLLVQSDCTERAKRKAQTLLKLLRDSWPEDSIANSDDFACSDIVPF

pLDDT: mean 89.2, std 14.64, range [50.75, 98.5]

InterPro domains:
  IPR011989 Armadillo-like helical [G3DSA:1.25.10.10] (4-106)
  IPR016024 Armadillo-type fold [SSF48371] (12-105)
  IPR058678 U-box domain-containing protein-like, ARM repeat region [PF25598] (3-120)